Protein AF-A0A502SXZ1-F1 (afdb_monomer)

Foldseek 3Di:
DKFWDDADPVNFVVVCVVLVVVVLQVVLQVVVVVVQKRKDKDKIFPTWMQDPAAIKTKIKIWMWIDHPPAPDIDTDIDIFMDDHNYPNVRVVVRSVVVSVVVVVVVVVSVPD

Sequence (112 aa):
MHIDFELSGVARAALAEKYRLDRAARRIESKLAELDVDAAIALDFAGLAKTAAGFEVAIGTTYRMTHKHTASPVEGRVILRDAAASIEVALAAVVSGAADSLLGACVFGRTA

Solvent-accessible surface area (backbone atoms only — not comparable to full-atom values): 6013 Å² total; per-residue (Å²): 105,78,47,76,53,87,70,51,73,69,54,32,52,53,49,32,58,76,70,38,30,68,61,52,29,53,52,43,31,53,58,36,46,79,69,49,24,53,51,52,60,47,56,41,68,68,44,42,30,42,41,82,75,31,23,33,34,25,39,29,41,39,38,39,35,32,42,83,88,45,95,64,71,49,71,53,72,48,75,40,69,30,70,24,74,40,64,69,59,10,43,53,53,29,56,50,50,48,47,54,52,52,53,52,55,56,60,66,64,71,80,117

pLDDT: mean 88.3, std 11.76, range [36.53, 96.5]

Radius of gyration: 15.08 Å; Cα contacts (8 Å, |Δi|>4): 192; chains: 1; bounding box: 41×19×41 Å

Secondary structure (DSSP, 8-state):
--EE----HHHHHHHHHHTTHHHHHHHHHHHHHTTTEEEEEEEEEEEEEEETTEEEEEEEEEEEEEETT-SS-EEEEEEEEEEESSHHHHHHHHHHHHHHHHHHHHHHTT--

Structure (mmCIF, N/CA/C/O backbone):
data_AF-A0A502SXZ1-F1
#
_entry.id   AF-A0A502SXZ1-F1
#
loop_
_atom_site.group_PDB
_atom_site.id
_atom_site.type_symbol
_atom_site.label_atom_id
_atom_site.label_alt_id
_atom_site.label_comp_id
_atom_site.label_asym_id
_atom_site.label_entity_id
_atom_site.label_seq_id
_atom_site.pdbx_PDB_ins_code
_atom_site.Cartn_x
_atom_site.Cartn_y
_atom_site.Cartn_z
_atom_site.occupancy
_atom_site.B_iso_or_equiv
_atom_site.auth_seq_id
_atom_site.auth_comp_id
_atom_site.auth_asym_id
_atom_site.auth_atom_id
_atom_site.pdbx_PDB_model_num
ATOM 1 N N . MET A 1 1 ? -5.656 -3.731 24.187 1.00 79.12 1 MET A N 1
ATOM 2 C CA . MET A 1 1 ? -6.812 -4.054 23.326 1.00 79.12 1 MET A CA 1
ATOM 3 C C . MET A 1 1 ? -6.356 -3.959 21.881 1.00 79.12 1 MET A C 1
ATOM 5 O O . MET A 1 1 ? -5.788 -2.930 21.529 1.00 79.12 1 MET A O 1
ATOM 9 N N . HIS A 1 2 ? -6.541 -5.027 21.107 1.00 90.62 2 HIS A N 1
ATOM 10 C CA . HIS A 1 2 ? -6.262 -5.089 19.671 1.00 90.62 2 HIS A CA 1
ATOM 11 C C . HIS A 1 2 ? -7.513 -5.650 19.001 1.00 90.62 2 HIS A C 1
ATOM 13 O O . HIS A 1 2 ? -7.972 -6.717 19.404 1.00 90.62 2 HIS A O 1
ATOM 19 N N . ILE A 1 3 ? -8.111 -4.900 18.079 1.00 94.31 3 ILE A N 1
ATOM 20 C CA . ILE A 1 3 ? -9.324 -5.314 17.368 1.00 94.31 3 ILE A CA 1
ATOM 21 C C . ILE A 1 3 ? -9.047 -5.196 15.880 1.00 94.31 3 ILE A C 1
ATOM 23 O O . ILE A 1 3 ? -8.916 -4.085 15.370 1.00 94.31 3 ILE A O 1
ATOM 27 N N . ASP A 1 4 ? -8.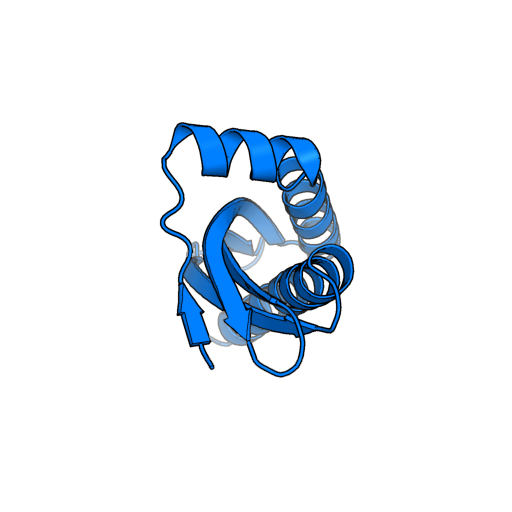975 -6.333 15.205 1.00 94.50 4 ASP A N 1
ATOM 28 C CA . ASP A 1 4 ? -8.821 -6.405 13.759 1.00 94.50 4 ASP A CA 1
ATOM 29 C C . ASP A 1 4 ? -10.161 -6.155 13.064 1.00 94.50 4 ASP A C 1
ATOM 31 O O . ASP A 1 4 ? -11.187 -6.742 13.415 1.00 94.50 4 ASP A O 1
ATOM 35 N N . PHE A 1 5 ? -10.157 -5.268 12.072 1.00 92.19 5 PHE A N 1
ATOM 36 C CA . PHE A 1 5 ? -11.316 -5.017 11.228 1.00 92.19 5 PHE A CA 1
ATOM 37 C C . PHE A 1 5 ? -11.219 -5.870 9.965 1.00 92.19 5 PHE A C 1
ATOM 39 O O . PHE A 1 5 ? -10.329 -5.680 9.132 1.00 92.19 5 PHE A O 1
ATOM 46 N N . GLU A 1 6 ? -12.168 -6.787 9.785 1.00 91.19 6 GLU A N 1
ATOM 47 C CA . GLU A 1 6 ? -12.290 -7.529 8.534 1.00 91.19 6 GLU A CA 1
ATOM 48 C C . GLU A 1 6 ? -12.792 -6.606 7.416 1.00 91.19 6 GLU A C 1
ATOM 50 O O . GLU A 1 6 ? -13.947 -6.178 7.386 1.00 91.19 6 GLU A O 1
ATOM 55 N N . LEU A 1 7 ? -11.901 -6.286 6.477 1.00 89.88 7 LEU A N 1
ATOM 56 C CA . LEU A 1 7 ? -12.229 -5.471 5.312 1.00 89.88 7 LEU A CA 1
ATOM 57 C C . LEU A 1 7 ? -12.648 -6.361 4.141 1.00 89.88 7 LEU A C 1
ATOM 59 O O . LEU A 1 7 ? -11.814 -7.064 3.559 1.00 89.88 7 LEU A O 1
ATOM 63 N N . SER A 1 8 ? -13.925 -6.270 3.759 1.00 93.56 8 SER A N 1
ATOM 64 C CA . SER A 1 8 ? -14.432 -6.850 2.511 1.00 93.56 8 SER A CA 1
ATOM 65 C C . SER A 1 8 ? -13.749 -6.223 1.289 1.00 93.56 8 SER A C 1
ATOM 67 O O . SER A 1 8 ? -13.230 -5.108 1.361 1.00 93.56 8 SER A O 1
ATOM 69 N N . GLY A 1 9 ? -13.785 -6.901 0.136 1.00 92.62 9 GLY A N 1
ATOM 70 C CA . GLY A 1 9 ? -13.190 -6.370 -1.100 1.00 92.62 9 GLY A CA 1
ATOM 71 C C . GLY A 1 9 ? -13.748 -4.997 -1.500 1.00 92.62 9 GLY A C 1
ATOM 72 O O . GLY A 1 9 ? -12.992 -4.110 -1.882 1.00 92.62 9 GLY A O 1
ATOM 73 N N . VAL A 1 10 ? -15.057 -4.784 -1.317 1.00 93.94 10 VAL A N 1
ATOM 74 C CA . VAL A 1 10 ? -15.711 -3.491 -1.583 1.00 93.94 10 VAL A CA 1
ATOM 75 C C . VAL A 1 10 ? -15.228 -2.413 -0.608 1.00 93.94 10 VAL A C 1
ATOM 77 O O . VAL A 1 10 ? -14.946 -1.293 -1.026 1.00 93.94 10 VAL A O 1
ATOM 80 N N . ALA A 1 11 ? -15.083 -2.745 0.680 1.00 92.44 11 ALA A N 1
ATOM 81 C CA . ALA A 1 11 ? -14.579 -1.801 1.675 1.00 92.44 11 ALA A CA 1
ATOM 82 C C . ALA A 1 11 ? -13.119 -1.408 1.401 1.00 92.44 11 ALA A C 1
ATOM 84 O O . ALA A 1 11 ? -12.780 -0.230 1.501 1.00 92.44 11 ALA A O 1
ATOM 85 N N . ARG A 1 12 ? -12.269 -2.365 1.002 1.00 93.62 12 ARG A N 1
ATOM 86 C CA . ARG A 1 12 ? -10.879 -2.089 0.602 1.00 93.62 12 ARG A CA 1
ATOM 87 C C . ARG A 1 12 ? -10.818 -1.143 -0.588 1.00 93.62 12 ARG A C 1
ATOM 89 O O . ARG A 1 12 ? -10.124 -0.137 -0.504 1.00 93.62 12 ARG A O 1
ATOM 96 N N . ALA A 1 13 ? -11.594 -1.413 -1.638 1.00 92.00 13 ALA A N 1
ATOM 97 C CA . ALA A 1 13 ? -11.654 -0.557 -2.820 1.00 92.00 13 ALA A CA 1
ATOM 98 C C . ALA A 1 13 ? -12.127 0.866 -2.476 1.00 92.00 13 ALA A C 1
ATOM 100 O O . ALA A 1 13 ? -11.488 1.839 -2.869 1.00 92.00 13 ALA A O 1
ATOM 101 N N . ALA A 1 14 ? -13.182 0.998 -1.666 1.00 94.12 14 ALA A N 1
ATOM 102 C CA . ALA A 1 14 ? -13.690 2.300 -1.235 1.00 94.12 14 ALA A CA 1
ATOM 103 C C . ALA A 1 14 ? -12.671 3.082 -0.386 1.00 94.12 14 ALA A C 1
ATOM 105 O O . ALA A 1 14 ? -12.535 4.297 -0.533 1.00 94.12 14 ALA A O 1
ATOM 106 N N . LEU A 1 15 ? -11.928 2.406 0.497 1.00 93.44 15 LEU A N 1
ATOM 107 C CA . LEU A 1 15 ? -10.851 3.032 1.269 1.00 93.44 15 LEU A CA 1
ATOM 108 C C . LEU A 1 15 ? -9.670 3.416 0.370 1.00 93.44 15 LEU A C 1
ATOM 110 O O . LEU A 1 15 ? -9.138 4.517 0.510 1.00 93.44 15 LEU A O 1
ATOM 114 N N . ALA A 1 16 ? -9.283 2.549 -0.566 1.00 93.56 16 ALA A N 1
ATOM 115 C CA . ALA A 1 16 ? -8.222 2.823 -1.529 1.00 93.56 16 ALA A CA 1
ATOM 116 C C . ALA A 1 16 ? -8.542 4.064 -2.377 1.00 93.56 16 ALA A C 1
ATOM 118 O O . ALA A 1 16 ? -7.680 4.928 -2.553 1.00 93.56 16 ALA A O 1
ATOM 119 N N . GLU A 1 17 ? -9.796 4.203 -2.813 1.00 94.69 17 GLU A N 1
ATOM 120 C CA . GLU A 1 17 ? -10.295 5.383 -3.521 1.00 94.69 17 GLU A CA 1
ATOM 121 C C . GLU A 1 17 ? -10.304 6.624 -2.619 1.00 94.69 17 GLU A C 1
ATOM 123 O O . GLU A 1 17 ? -9.716 7.653 -2.968 1.00 94.69 17 GLU A O 1
ATOM 128 N N . LYS A 1 18 ? -10.902 6.522 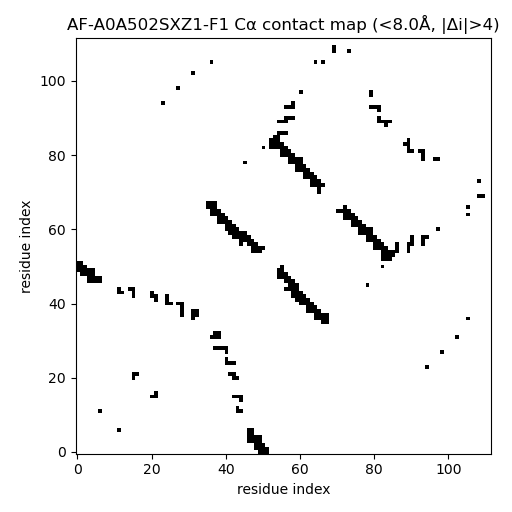-1.422 1.00 94.88 18 LYS A N 1
ATOM 129 C CA . LYS A 1 18 ? -10.985 7.620 -0.443 1.00 94.88 18 LYS A CA 1
ATOM 130 C C . LYS A 1 18 ? -9.610 8.207 -0.134 1.00 94.88 18 LYS A C 1
ATOM 132 O O . LYS A 1 18 ? -9.453 9.428 -0.088 1.00 94.88 18 LYS A O 1
ATOM 137 N N . TYR A 1 19 ? -8.620 7.343 0.065 1.00 93.69 19 TYR A N 1
ATOM 138 C CA . TYR A 1 19 ? -7.252 7.738 0.385 1.00 93.69 19 TYR A CA 1
ATOM 139 C C . TYR A 1 19 ? -6.345 7.884 -0.845 1.00 93.69 19 TYR A C 1
ATOM 141 O O . TYR A 1 19 ? -5.167 8.215 -0.704 1.00 93.69 19 TYR A O 1
ATOM 149 N N . ARG A 1 20 ? -6.895 7.720 -2.055 1.00 94.50 20 ARG A N 1
ATOM 150 C CA . ARG A 1 20 ? -6.212 7.914 -3.341 1.00 94.50 20 ARG A CA 1
ATOM 151 C C . ARG A 1 20 ? -4.916 7.106 -3.460 1.00 94.50 20 ARG A C 1
ATOM 153 O O . ARG A 1 20 ? -3.894 7.642 -3.901 1.00 94.50 20 ARG A O 1
ATOM 160 N N . LEU A 1 21 ? -4.955 5.827 -3.090 1.00 94.12 21 LEU A N 1
ATOM 161 C CA . LEU A 1 21 ? -3.779 4.952 -3.130 1.00 94.12 21 LEU A CA 1
ATOM 162 C C . LEU A 1 21 ? -3.176 4.837 -4.536 1.00 94.12 21 LEU A C 1
ATOM 164 O O . LEU A 1 21 ? -1.957 4.885 -4.665 1.00 94.12 21 LEU A O 1
ATOM 168 N N . ASP A 1 22 ? -3.995 4.846 -5.590 1.00 94.44 22 ASP A N 1
ATOM 169 C CA . ASP A 1 22 ? -3.503 4.875 -6.977 1.00 94.44 22 ASP A CA 1
ATOM 170 C C . ASP A 1 22 ? -2.661 6.120 -7.276 1.00 94.44 22 ASP A C 1
ATOM 172 O O . ASP A 1 22 ? -1.645 6.066 -7.970 1.00 94.44 22 ASP A O 1
ATOM 176 N N . ARG A 1 23 ? -3.051 7.278 -6.726 1.00 94.69 23 ARG A N 1
ATOM 177 C CA . ARG A 1 23 ? -2.279 8.517 -6.881 1.00 94.69 23 ARG A CA 1
ATOM 178 C C . ARG A 1 23 ? -0.963 8.442 -6.114 1.00 94.69 23 ARG A C 1
ATOM 180 O O . ARG A 1 23 ? 0.035 8.990 -6.581 1.00 94.69 23 ARG A O 1
ATOM 187 N N . ALA A 1 24 ? -0.962 7.804 -4.946 1.00 93.69 24 ALA A N 1
ATOM 188 C CA . ALA A 1 24 ? 0.257 7.562 -4.189 1.00 93.69 24 ALA A CA 1
ATOM 189 C C . ALA A 1 24 ? 1.200 6.618 -4.950 1.00 93.69 24 ALA A C 1
ATOM 191 O O . ALA A 1 24 ? 2.366 6.965 -5.119 1.00 93.69 24 ALA A O 1
ATOM 192 N N . ALA A 1 25 ? 0.687 5.509 -5.492 1.00 94.69 25 ALA A N 1
ATOM 193 C CA . ALA A 1 25 ? 1.443 4.569 -6.316 1.00 94.69 25 ALA A CA 1
ATOM 194 C C . ALA A 1 25 ? 2.105 5.274 -7.508 1.00 94.69 25 ALA A C 1
ATOM 196 O O . ALA A 1 25 ? 3.329 5.278 -7.609 1.00 94.69 25 ALA A O 1
ATOM 197 N N . ARG A 1 26 ? 1.329 6.019 -8.309 1.00 95.38 26 ARG A N 1
ATOM 198 C CA . ARG A 1 26 ? 1.846 6.801 -9.451 1.00 95.38 26 ARG A CA 1
ATOM 199 C C . ARG A 1 26 ? 2.918 7.814 -9.067 1.00 95.38 26 ARG A C 1
ATOM 201 O O . ARG A 1 26 ? 3.838 8.087 -9.838 1.00 95.38 26 ARG A O 1
ATOM 208 N N . ARG A 1 27 ? 2.812 8.406 -7.874 1.00 93.75 27 ARG A N 1
ATOM 209 C CA . ARG A 1 27 ? 3.839 9.321 -7.364 1.00 93.75 27 ARG A CA 1
ATOM 210 C C . ARG A 1 27 ? 5.137 8.583 -7.044 1.00 93.75 27 ARG A C 1
ATOM 212 O O . ARG A 1 27 ? 6.203 9.145 -7.272 1.00 93.75 27 ARG A O 1
ATOM 219 N N . ILE A 1 28 ? 5.057 7.366 -6.509 1.00 92.50 28 ILE A N 1
ATOM 220 C CA . ILE A 1 28 ? 6.234 6.522 -6.276 1.00 92.50 28 ILE A CA 1
ATOM 221 C C . ILE A 1 28 ? 6.843 6.103 -7.619 1.00 92.50 28 ILE A C 1
ATOM 223 O O . ILE A 1 28 ? 8.043 6.273 -7.798 1.00 92.50 28 ILE A O 1
ATOM 227 N N . GLU A 1 29 ? 6.028 5.663 -8.580 1.00 94.25 29 GLU A N 1
ATOM 228 C CA . GLU A 1 29 ? 6.481 5.320 -9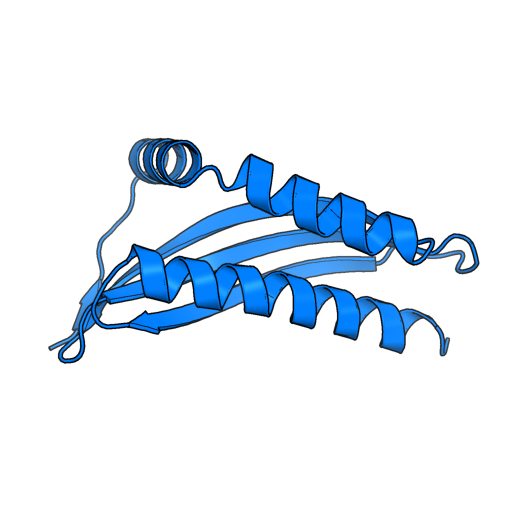.939 1.00 94.25 29 GLU A CA 1
ATOM 229 C C . GLU A 1 29 ? 7.214 6.494 -10.598 1.00 94.25 29 GLU A C 1
ATOM 231 O O . GLU A 1 29 ? 8.304 6.320 -11.129 1.00 94.25 29 GLU A O 1
ATOM 236 N N . SER A 1 30 ? 6.678 7.716 -10.485 1.00 93.12 30 SER A N 1
ATOM 237 C CA . SER A 1 30 ? 7.322 8.919 -11.034 1.00 93.12 30 SER A CA 1
ATOM 238 C C . SER A 1 30 ? 8.694 9.185 -10.403 1.00 93.12 30 SER A C 1
ATOM 240 O O . SER A 1 30 ? 9.644 9.497 -11.113 1.00 93.12 30 SER A O 1
ATOM 242 N N . LYS A 1 31 ? 8.826 9.010 -9.081 1.00 90.50 31 LYS A N 1
ATOM 243 C CA . LYS A 1 31 ? 10.118 9.137 -8.385 1.00 90.50 31 LYS A CA 1
ATOM 244 C C . LYS A 1 31 ? 11.119 8.059 -8.807 1.00 90.50 31 LYS A C 1
ATOM 246 O O . LYS A 1 31 ? 12.310 8.327 -8.872 1.00 90.50 31 LYS A O 1
ATOM 251 N N . LEU A 1 32 ? 10.655 6.837 -9.062 1.00 90.00 32 LEU A N 1
ATOM 252 C CA . LEU A 1 32 ? 11.506 5.748 -9.545 1.00 90.00 32 LEU A CA 1
ATOM 253 C C . LEU A 1 32 ? 11.942 5.978 -10.998 1.00 90.00 32 LEU A C 1
ATOM 255 O O . LEU A 1 32 ? 13.096 5.720 -11.335 1.00 90.00 32 LEU A O 1
ATOM 259 N N . ALA A 1 33 ? 11.072 6.558 -11.827 1.00 90.69 33 ALA A N 1
ATOM 260 C CA . ALA A 1 33 ? 11.400 6.929 -13.199 1.00 90.69 33 ALA A CA 1
ATOM 261 C C . ALA A 1 33 ? 12.517 7.988 -13.272 1.00 90.69 33 ALA A C 1
ATOM 263 O O . ALA A 1 33 ? 13.375 7.901 -14.150 1.00 90.69 33 ALA A O 1
ATOM 264 N N . GLU A 1 34 ? 12.562 8.935 -12.324 1.00 90.06 34 GLU A N 1
ATOM 265 C CA . GLU A 1 34 ? 13.680 9.888 -12.162 1.00 90.06 34 GLU A CA 1
ATOM 266 C C . GLU A 1 34 ? 15.027 9.191 -11.872 1.00 90.06 34 GLU A C 1
ATOM 268 O O . GLU A 1 34 ? 16.084 9.786 -12.072 1.00 90.06 34 GLU A O 1
ATOM 273 N N . LEU A 1 35 ? 15.000 7.928 -11.431 1.00 87.56 35 LEU A N 1
ATOM 274 C CA . LEU A 1 35 ? 16.167 7.094 -11.123 1.00 87.56 35 LEU A CA 1
ATOM 275 C C . LEU A 1 35 ? 16.428 6.005 -12.179 1.00 87.56 35 LEU A C 1
ATOM 277 O O . LEU A 1 35 ? 17.116 5.025 -11.887 1.00 87.56 35 LEU A O 1
ATOM 281 N N . ASP A 1 36 ? 15.867 6.156 -13.383 1.00 88.94 36 ASP A N 1
ATOM 282 C CA . ASP A 1 36 ? 15.958 5.189 -14.487 1.00 88.94 36 ASP A CA 1
ATOM 283 C C . ASP A 1 36 ? 15.382 3.798 -14.165 1.00 88.94 36 ASP A C 1
ATOM 285 O O . ASP A 1 36 ? 15.782 2.784 -14.751 1.00 88.94 36 ASP A O 1
ATOM 289 N N . VAL A 1 37 ? 14.404 3.752 -13.259 1.00 89.00 37 VAL A N 1
ATOM 290 C CA . VAL A 1 37 ? 13.626 2.553 -12.943 1.00 89.00 37 VAL A CA 1
ATOM 291 C C . VAL A 1 37 ? 12.227 2.694 -13.532 1.00 89.00 37 VAL A C 1
ATOM 293 O O . VAL A 1 37 ? 11.454 3.557 -13.123 1.00 89.00 37 VAL A O 1
ATOM 296 N N . ASP A 1 38 ? 11.888 1.818 -14.473 1.00 90.94 38 ASP A N 1
ATOM 297 C CA . ASP A 1 38 ? 10.509 1.627 -14.912 1.00 90.94 38 ASP A CA 1
ATOM 298 C C . ASP A 1 38 ? 9.787 0.742 -13.892 1.00 90.94 38 ASP A C 1
ATOM 300 O O . ASP A 1 38 ? 10.225 -0.380 -13.623 1.00 90.94 38 ASP A O 1
ATOM 304 N N . ALA A 1 39 ? 8.724 1.255 -13.276 1.00 92.12 39 ALA A N 1
ATOM 305 C CA . ALA A 1 39 ? 8.032 0.600 -12.175 1.00 92.12 39 ALA A CA 1
ATOM 306 C C . ALA A 1 39 ? 6.519 0.593 -12.397 1.00 92.12 39 ALA A C 1
ATOM 308 O O . ALA A 1 39 ? 5.928 1.615 -12.729 1.00 92.12 39 ALA A O 1
ATOM 309 N N . ALA A 1 40 ? 5.901 -0.555 -12.127 1.00 94.56 40 ALA A N 1
ATOM 310 C CA . ALA A 1 40 ? 4.462 -0.708 -11.977 1.00 94.56 40 ALA A CA 1
ATOM 311 C C . ALA A 1 40 ? 4.168 -1.094 -10.524 1.00 94.56 40 ALA A C 1
ATOM 313 O O . ALA A 1 40 ? 4.644 -2.131 -10.049 1.00 94.56 40 ALA A O 1
ATOM 314 N N . ILE A 1 41 ? 3.415 -0.255 -9.814 1.00 94.69 41 ILE A N 1
ATOM 315 C CA . ILE A 1 41 ? 3.146 -0.379 -8.379 1.00 94.69 41 ILE A CA 1
ATOM 316 C C . ILE A 1 41 ? 1.638 -0.390 -8.135 1.00 94.69 41 ILE A C 1
ATOM 318 O O . ILE A 1 41 ? 0.904 0.486 -8.583 1.00 94.69 41 ILE A O 1
ATOM 322 N N . ALA A 1 42 ? 1.180 -1.352 -7.339 1.00 95.56 42 ALA A N 1
ATOM 323 C CA . ALA A 1 42 ? -0.182 -1.407 -6.824 1.00 95.56 42 ALA A CA 1
ATOM 324 C C . ALA A 1 42 ? -0.165 -1.373 -5.292 1.00 95.56 42 ALA A C 1
ATOM 326 O O . ALA A 1 42 ? 0.551 -2.150 -4.653 1.00 95.56 42 ALA A O 1
ATOM 327 N N . LEU A 1 43 ? -0.972 -0.482 -4.715 1.00 95.31 43 LEU A N 1
ATOM 328 C CA . LEU A 1 43 ? -1.156 -0.331 -3.273 1.00 95.31 43 LEU A CA 1
ATOM 329 C C . LEU A 1 43 ? -2.580 -0.745 -2.893 1.00 95.31 43 LEU A C 1
ATOM 331 O O . LEU A 1 43 ? -3.536 -0.264 -3.495 1.00 95.31 43 LEU A O 1
ATOM 335 N N . ASP A 1 44 ? -2.726 -1.593 -1.877 1.00 94.69 44 ASP A N 1
ATOM 336 C CA . ASP A 1 44 ? -4.032 -2.029 -1.362 1.00 94.69 44 ASP A CA 1
ATOM 337 C C . ASP A 1 44 ? -4.033 -2.119 0.169 1.00 94.69 44 ASP A C 1
ATOM 339 O O . ASP A 1 44 ? -3.006 -2.387 0.794 1.00 94.69 44 ASP A O 1
ATOM 343 N N . PHE A 1 45 ? -5.201 -1.946 0.786 1.00 95.06 45 PHE A N 1
ATOM 344 C CA . PHE A 1 45 ? -5.384 -2.191 2.212 1.00 95.06 45 PHE A CA 1
ATOM 345 C C . PHE A 1 45 ? -5.249 -3.688 2.516 1.00 95.06 45 PHE A C 1
ATOM 347 O O . PHE A 1 45 ? -6.115 -4.504 2.199 1.00 95.06 45 PHE A O 1
ATOM 354 N N . ALA A 1 46 ? -4.155 -4.050 3.184 1.00 93.94 46 ALA A N 1
ATOM 355 C CA . ALA A 1 46 ? -3.896 -5.409 3.647 1.00 93.94 46 ALA A CA 1
ATOM 356 C C . ALA A 1 46 ? -4.533 -5.692 5.016 1.00 93.94 46 ALA A C 1
ATOM 358 O O . ALA A 1 46 ? -4.835 -6.846 5.315 1.00 93.94 46 ALA A O 1
ATOM 359 N N . GLY A 1 47 ? -4.741 -4.660 5.834 1.00 93.94 47 GLY A N 1
ATOM 360 C CA . GLY A 1 47 ? -5.334 -4.784 7.162 1.00 93.94 47 GLY A CA 1
ATOM 361 C C . GLY A 1 47 ? -5.559 -3.433 7.834 1.00 93.94 47 GLY A C 1
ATOM 362 O O . GLY A 1 47 ? -4.936 -2.431 7.480 1.00 93.94 47 GLY A O 1
ATOM 363 N N . LEU A 1 48 ? -6.471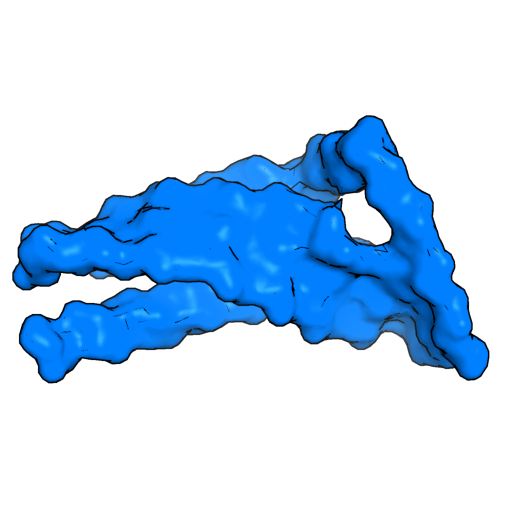 -3.420 8.799 1.00 95.56 48 LEU A N 1
ATOM 364 C CA . LEU A 1 48 ? -6.776 -2.273 9.643 1.00 95.56 48 LEU A CA 1
ATOM 365 C C . LEU A 1 48 ? -7.126 -2.802 11.031 1.00 95.56 48 LEU A C 1
ATOM 367 O O . LEU A 1 48 ? -7.976 -3.683 11.144 1.00 95.56 48 LEU A O 1
ATOM 371 N N . ALA A 1 49 ? -6.520 -2.247 12.074 1.00 96.50 49 ALA A N 1
ATOM 372 C CA . ALA A 1 49 ? -6.819 -2.629 13.447 1.00 96.50 49 ALA A CA 1
ATOM 373 C C . ALA A 1 49 ? -6.945 -1.410 14.365 1.00 96.50 49 ALA A C 1
ATOM 375 O O . ALA A 1 49 ? -6.307 -0.374 14.167 1.00 96.50 49 ALA A O 1
ATOM 376 N N . LYS A 1 50 ? -7.775 -1.528 15.402 1.00 95.00 50 LYS A N 1
ATOM 377 C CA . LYS A 1 50 ? -7.804 -0.598 16.532 1.00 95.00 50 LYS A CA 1
ATOM 378 C C . LYS A 1 50 ? -6.838 -1.100 17.597 1.00 95.00 50 LYS A C 1
ATOM 380 O O . LYS A 1 50 ? -6.999 -2.207 18.107 1.00 95.00 50 LYS A O 1
ATOM 385 N N . THR A 1 51 ? -5.890 -0.258 17.988 1.00 93.31 51 THR A N 1
ATOM 386 C CA . THR A 1 51 ? -4.934 -0.548 19.064 1.00 93.31 51 THR A CA 1
ATOM 387 C C . THR A 1 51 ? -5.192 0.360 20.265 1.00 93.31 51 THR A C 1
ATOM 389 O O . THR A 1 51 ? -5.986 1.304 20.198 1.00 93.31 51 THR A O 1
ATOM 392 N N . ALA A 1 52 ? -4.503 0.106 21.380 1.00 91.00 52 ALA A N 1
ATOM 393 C CA . ALA A 1 52 ? -4.549 0.993 22.543 1.00 91.00 52 ALA A CA 1
ATOM 394 C C . ALA A 1 52 ? -4.013 2.408 22.236 1.00 91.00 52 ALA A C 1
ATOM 396 O O . ALA A 1 52 ? -4.447 3.367 22.864 1.00 91.00 52 ALA A O 1
ATOM 397 N N . ALA A 1 53 ? -3.105 2.536 21.262 1.00 85.50 53 ALA A N 1
ATOM 398 C CA . ALA A 1 53 ? -2.482 3.800 20.872 1.00 85.50 53 ALA A CA 1
ATOM 399 C C . ALA A 1 53 ? -3.237 4.544 19.753 1.00 85.50 53 ALA A C 1
ATOM 401 O O . ALA A 1 53 ? -2.945 5.708 19.486 1.00 85.50 53 ALA A O 1
ATOM 402 N N . GLY A 1 54 ? -4.206 3.902 19.093 1.00 94.06 54 GLY A N 1
ATOM 403 C CA . GLY A 1 54 ? -4.908 4.500 17.963 1.00 94.06 54 GLY A CA 1
ATOM 404 C C . GLY A 1 54 ? -5.358 3.465 16.944 1.00 94.06 54 GLY A C 1
ATOM 405 O O . GLY A 1 54 ? -6.198 2.620 17.256 1.00 94.06 54 GLY A O 1
ATOM 406 N N . PHE A 1 55 ? -4.859 3.586 15.721 1.00 95.06 55 PHE A N 1
ATOM 407 C CA . PHE A 1 55 ? -5.145 2.712 14.593 1.00 95.06 55 PHE A CA 1
ATOM 408 C C . PHE A 1 55 ? -3.843 2.199 13.997 1.00 95.06 55 PHE A C 1
ATOM 410 O O . PHE A 1 55 ? -2.913 2.974 13.792 1.00 95.06 55 PHE A O 1
ATOM 417 N N . GLU A 1 56 ? -3.805 0.908 13.703 1.00 96.06 56 GLU A N 1
ATOM 418 C CA . GLU A 1 56 ? -2.766 0.290 12.891 1.00 96.06 56 GLU A CA 1
ATOM 419 C C . GLU A 1 56 ? -3.304 0.090 11.476 1.00 96.06 56 GLU A C 1
ATOM 421 O O . GLU A 1 56 ? -4.402 -0.441 11.289 1.00 96.06 56 GLU A O 1
ATOM 426 N N . VAL A 1 57 ? -2.539 0.532 10.483 1.00 96.31 57 VAL A N 1
ATOM 427 C CA . VAL A 1 57 ? -2.861 0.388 9.063 1.00 96.31 57 VAL A CA 1
ATOM 428 C C . VAL A 1 57 ? -1.799 -0.484 8.421 1.00 96.31 57 VAL A C 1
ATOM 430 O O . VAL A 1 57 ? -0.607 -0.242 8.593 1.00 96.31 57 VAL A O 1
ATOM 433 N N . ALA A 1 58 ? -2.232 -1.470 7.643 1.00 95.88 58 ALA A N 1
ATOM 434 C CA . ALA A 1 58 ? -1.361 -2.301 6.831 1.00 95.88 58 ALA A CA 1
ATOM 435 C C . ALA A 1 58 ? -1.666 -2.085 5.346 1.00 95.88 58 ALA A C 1
ATOM 437 O O . ALA A 1 58 ? -2.796 -2.319 4.911 1.00 95.88 58 ALA A O 1
ATOM 438 N N . ILE A 1 59 ? -0.659 -1.701 4.560 1.00 96.38 59 ILE A N 1
ATOM 439 C CA . ILE A 1 59 ? -0.756 -1.581 3.100 1.00 96.38 59 ILE A CA 1
ATOM 440 C C . ILE A 1 59 ? 0.100 -2.658 2.447 1.00 96.38 59 ILE A C 1
ATOM 442 O O . ILE A 1 59 ? 1.279 -2.826 2.759 1.00 96.38 59 ILE A O 1
ATOM 446 N N . GLY A 1 60 ? -0.517 -3.404 1.538 1.00 95.25 60 GLY A N 1
ATOM 447 C CA . GLY A 1 60 ? 0.175 -4.290 0.623 1.00 95.25 60 GLY A CA 1
ATOM 448 C C . GLY A 1 60 ? 0.661 -3.503 -0.586 1.00 95.25 60 GLY A C 1
ATOM 449 O O . GLY A 1 60 ? -0.145 -2.896 -1.284 1.00 95.25 60 GLY A O 1
ATOM 450 N N . THR A 1 61 ? 1.958 -3.570 -0.850 1.00 95.00 61 THR A N 1
ATOM 451 C CA . THR A 1 61 ? 2.612 -2.985 -2.020 1.00 95.00 61 THR A CA 1
ATOM 452 C C . THR A 1 61 ? 3.064 -4.117 -2.925 1.00 95.00 61 THR A C 1
ATOM 454 O O . THR A 1 61 ? 3.985 -4.859 -2.579 1.00 95.00 61 THR A O 1
ATOM 457 N N . THR A 1 62 ? 2.408 -4.268 -4.070 1.00 95.00 62 THR A N 1
ATOM 458 C CA . THR A 1 62 ? 2.837 -5.185 -5.134 1.00 95.00 62 THR A CA 1
ATOM 459 C C . THR A 1 62 ? 3.580 -4.375 -6.178 1.00 95.00 62 THR A C 1
ATOM 461 O O . THR A 1 62 ? 3.115 -3.300 -6.551 1.00 95.00 62 THR A O 1
ATOM 464 N N . TYR A 1 63 ? 4.731 -4.860 -6.630 1.00 93.19 63 TYR A N 1
ATOM 465 C CA . TYR A 1 63 ? 5.569 -4.118 -7.558 1.00 93.19 63 TYR A CA 1
ATOM 466 C C . TYR A 1 63 ? 6.233 -5.019 -8.592 1.00 93.19 63 TYR A C 1
ATOM 468 O O . TYR A 1 63 ? 6.584 -6.169 -8.324 1.00 93.19 63 TYR A O 1
ATOM 476 N N . ARG A 1 64 ? 6.453 -4.432 -9.764 1.00 92.25 64 ARG A N 1
ATOM 477 C CA . ARG A 1 64 ? 7.365 -4.904 -10.802 1.00 92.25 64 ARG A CA 1
ATOM 478 C C . ARG A 1 64 ? 8.236 -3.726 -11.205 1.00 92.25 64 ARG A C 1
ATOM 480 O O . ARG A 1 64 ? 7.705 -2.668 -11.519 1.00 92.25 64 ARG A O 1
ATOM 487 N N . MET A 1 65 ? 9.549 -3.897 -11.184 1.00 90.62 65 MET A N 1
ATOM 488 C CA . MET A 1 65 ? 10.515 -2.833 -11.450 1.00 90.62 65 MET A CA 1
ATOM 489 C C . MET A 1 65 ? 11.599 -3.326 -12.400 1.00 90.62 65 MET A C 1
ATOM 491 O O . MET A 1 65 ? 12.090 -4.441 -12.253 1.00 90.62 65 MET A O 1
ATOM 495 N N . THR A 1 66 ? 12.000 -2.496 -13.354 1.00 88.19 66 THR A N 1
ATOM 496 C CA . THR A 1 66 ? 13.087 -2.782 -14.295 1.00 88.19 66 THR A CA 1
ATOM 497 C C . THR A 1 66 ? 13.994 -1.565 -14.370 1.00 88.19 66 THR A C 1
ATOM 499 O O . THR A 1 66 ? 13.554 -0.475 -14.723 1.00 88.19 66 THR A O 1
ATOM 502 N N . HIS A 1 67 ? 15.269 -1.732 -14.031 1.00 84.44 67 HIS A N 1
ATOM 503 C CA . HIS A 1 67 ? 16.256 -0.669 -14.192 1.00 84.44 67 HIS A CA 1
ATOM 504 C C . HIS A 1 67 ? 16.766 -0.677 -15.636 1.00 84.44 67 HIS A C 1
ATOM 506 O O . HIS A 1 67 ? 17.090 -1.742 -16.157 1.00 84.44 67 HIS A O 1
ATOM 512 N N . LYS A 1 68 ? 16.893 0.487 -16.286 1.00 77.12 68 LYS A N 1
ATOM 513 C CA . LYS A 1 68 ? 17.293 0.570 -17.711 1.00 77.12 68 LYS A CA 1
ATOM 514 C C . LYS A 1 68 ? 18.626 -0.116 -18.038 1.00 77.12 68 LYS A C 1
ATOM 516 O O . LYS A 1 68 ? 18.859 -0.493 -19.181 1.00 77.12 68 LYS A O 1
ATOM 521 N N . HIS A 1 69 ? 19.496 -0.263 -17.040 1.00 72.69 69 HIS A N 1
ATOM 522 C CA . HIS A 1 69 ? 20.823 -0.868 -17.181 1.00 72.69 69 HIS A CA 1
ATOM 523 C C . HIS A 1 69 ? 20.911 -2.324 -16.701 1.00 72.69 69 HIS A C 1
ATOM 525 O O . HIS A 1 69 ? 21.991 -2.905 -16.754 1.00 72.69 69 HIS A O 1
ATOM 531 N N . THR A 1 70 ? 19.807 -2.914 -16.237 1.00 67.50 70 THR A N 1
ATOM 532 C CA . THR A 1 70 ? 19.782 -4.274 -15.684 1.00 67.50 70 THR A CA 1
ATOM 533 C C . THR A 1 70 ? 18.802 -5.128 -16.484 1.00 67.50 70 THR A C 1
ATOM 535 O O . THR A 1 70 ? 17.668 -4.725 -16.721 1.00 67.50 70 THR A O 1
ATOM 538 N N . ALA A 1 71 ? 19.233 -6.315 -16.915 1.00 61.47 71 ALA A N 1
ATOM 539 C CA . ALA A 1 71 ? 18.467 -7.142 -17.853 1.00 61.47 71 ALA A CA 1
ATOM 540 C C . ALA A 1 71 ? 17.259 -7.867 -17.226 1.00 61.47 71 ALA A C 1
ATOM 542 O O . ALA A 1 71 ? 16.399 -8.355 -17.959 1.00 61.47 71 ALA A O 1
ATOM 543 N N . SER A 1 72 ? 17.180 -7.938 -15.895 1.00 74.94 72 SER A N 1
ATOM 544 C CA . SER A 1 72 ? 16.171 -8.739 -15.198 1.00 74.94 72 SER A CA 1
ATOM 545 C C . SER A 1 72 ? 15.188 -7.859 -14.424 1.00 74.94 72 SER A C 1
ATOM 547 O O . SER A 1 72 ? 15.622 -7.098 -13.555 1.00 74.94 72 SER A O 1
ATOM 549 N N . PRO A 1 73 ? 13.873 -7.964 -14.692 1.00 81.88 73 PRO A N 1
ATOM 550 C CA . PRO A 1 73 ? 12.865 -7.308 -13.873 1.00 81.88 73 PRO A CA 1
ATOM 551 C C . PRO A 1 73 ? 12.858 -7.907 -12.461 1.00 81.88 73 PRO A C 1
ATOM 553 O O . PRO A 1 73 ? 12.998 -9.117 -12.281 1.00 81.88 73 PRO A O 1
ATOM 556 N N . VAL A 1 74 ? 12.665 -7.052 -11.461 1.00 85.25 74 VAL A N 1
ATOM 557 C CA . VAL A 1 74 ? 12.457 -7.432 -10.064 1.00 85.25 74 VAL A CA 1
ATOM 558 C C . VAL A 1 74 ? 10.972 -7.324 -9.760 1.00 85.25 74 VAL A C 1
ATOM 560 O O . VAL A 1 74 ? 10.365 -6.268 -9.937 1.00 85.25 74 VAL A O 1
ATOM 563 N N . GLU A 1 75 ? 10.386 -8.413 -9.283 1.00 90.12 75 GLU A N 1
ATOM 564 C CA . GLU A 1 75 ? 8.980 -8.482 -8.899 1.00 90.12 75 GLU A CA 1
ATOM 565 C C . GLU A 1 75 ? 8.863 -8.891 -7.440 1.00 90.12 75 GLU A C 1
ATOM 567 O O . GLU A 1 75 ? 9.643 -9.703 -6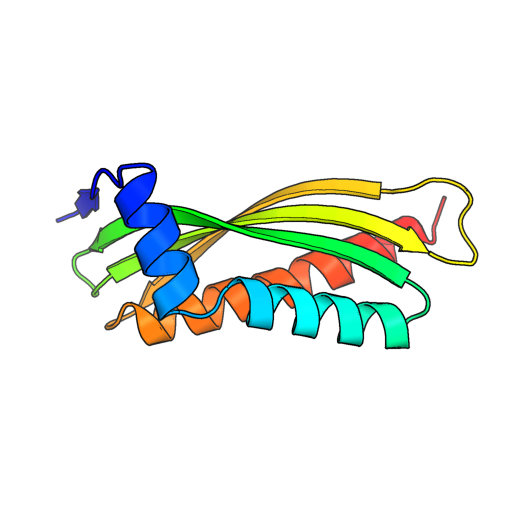.937 1.00 90.12 75 GLU A O 1
ATOM 572 N N . GLY A 1 76 ? 7.875 -8.336 -6.748 1.00 89.81 76 GLY A N 1
ATOM 573 C CA . GLY A 1 76 ? 7.677 -8.667 -5.354 1.00 89.81 76 GLY A CA 1
ATOM 574 C C . GLY A 1 76 ? 6.413 -8.087 -4.759 1.00 89.81 76 GLY A C 1
ATOM 575 O O . GLY A 1 76 ? 5.680 -7.296 -5.356 1.00 89.81 76 GLY A O 1
ATOM 576 N N . ARG A 1 77 ? 6.166 -8.508 -3.524 1.00 92.12 77 ARG A N 1
ATOM 577 C CA . ARG A 1 77 ? 5.106 -7.973 -2.685 1.00 92.12 77 ARG A CA 1
ATOM 578 C C . ARG A 1 77 ? 5.638 -7.781 -1.280 1.00 92.12 77 ARG A C 1
ATOM 580 O O . ARG A 1 77 ? 6.212 -8.700 -0.704 1.00 92.12 77 ARG A O 1
ATOM 587 N N . VAL A 1 78 ? 5.399 -6.604 -0.721 1.00 91.19 78 VAL A N 1
ATOM 588 C CA . VAL A 1 78 ? 5.692 -6.292 0.680 1.00 91.19 78 VAL A CA 1
ATOM 589 C C . VAL A 1 78 ? 4.422 -5.820 1.369 1.00 91.19 78 VAL A C 1
ATOM 591 O O . VAL A 1 78 ? 3.541 -5.242 0.736 1.00 91.19 78 VAL A O 1
ATOM 594 N N . ILE A 1 79 ? 4.298 -6.101 2.662 1.00 94.19 79 ILE A N 1
ATOM 595 C CA . ILE A 1 79 ? 3.226 -5.557 3.497 1.00 94.19 79 ILE A CA 1
ATOM 596 C C . ILE A 1 79 ? 3.894 -4.682 4.538 1.00 94.19 79 ILE A C 1
ATOM 598 O O . ILE A 1 79 ? 4.715 -5.159 5.319 1.00 94.19 79 ILE A O 1
ATOM 602 N N . LEU A 1 80 ? 3.529 -3.410 4.534 1.00 93.62 80 LEU A N 1
ATOM 603 C CA . LEU A 1 80 ? 4.047 -2.417 5.456 1.00 93.62 80 LEU A CA 1
ATOM 604 C C . LEU A 1 80 ? 2.948 -2.044 6.433 1.00 93.62 80 LEU A C 1
ATOM 606 O O . LEU A 1 80 ? 1.786 -1.919 6.042 1.00 93.62 80 LEU A O 1
ATOM 610 N N . ARG A 1 81 ? 3.317 -1.920 7.706 1.00 95.12 81 ARG A N 1
ATOM 611 C CA . ARG A 1 81 ? 2.391 -1.648 8.802 1.00 95.12 81 ARG A CA 1
ATOM 612 C C . ARG A 1 81 ? 2.928 -0.516 9.652 1.00 95.12 81 ARG A C 1
ATOM 614 O O . ARG A 1 81 ? 4.121 -0.497 9.937 1.00 95.12 81 ARG A O 1
ATOM 621 N N . ASP A 1 82 ? 2.044 0.380 10.059 1.00 95.31 82 ASP A N 1
ATOM 622 C CA . ASP A 1 82 ? 2.359 1.421 11.029 1.00 95.31 82 ASP A CA 1
ATOM 623 C C . ASP A 1 82 ? 1.125 1.740 11.875 1.00 95.31 82 ASP A C 1
ATOM 625 O O . ASP A 1 82 ? -0.016 1.543 11.437 1.00 95.31 82 ASP A O 1
ATOM 629 N N . ALA A 1 83 ? 1.356 2.229 13.089 1.00 93.69 83 ALA A N 1
ATOM 630 C CA . ALA A 1 83 ? 0.331 2.581 14.050 1.00 93.69 83 ALA A CA 1
ATOM 631 C C . ALA A 1 83 ? 0.442 4.051 14.458 1.00 93.69 83 ALA A C 1
ATOM 633 O O . ALA A 1 83 ? 1.489 4.531 14.884 1.00 93.69 83 ALA A O 1
ATOM 634 N N . ALA A 1 84 ? -0.678 4.765 14.395 1.00 94.00 84 ALA A N 1
ATOM 635 C CA . ALA A 1 84 ? -0.756 6.162 14.796 1.00 94.00 84 ALA A CA 1
ATOM 636 C C . ALA A 1 84 ? -2.096 6.478 15.464 1.00 94.00 84 ALA A C 1
ATOM 638 O O . ALA A 1 84 ? -3.047 5.699 15.412 1.00 94.00 84 ALA A O 1
ATOM 639 N N . ALA A 1 85 ? -2.201 7.664 16.066 1.00 93.81 85 ALA A N 1
ATOM 640 C CA . ALA A 1 85 ? -3.444 8.125 16.682 1.00 93.81 85 ALA A CA 1
ATOM 641 C C . ALA A 1 85 ? -4.614 8.227 15.675 1.00 93.81 85 ALA A C 1
ATOM 643 O O . ALA A 1 85 ? -5.772 8.070 16.067 1.00 93.81 85 ALA A O 1
ATOM 644 N N . SER A 1 86 ? -4.322 8.436 14.383 1.00 93.56 86 SER A N 1
ATOM 645 C CA . SER A 1 86 ? -5.299 8.471 13.287 1.00 93.56 86 SER A CA 1
ATOM 646 C C . SER A 1 86 ? -4.889 7.586 12.105 1.00 93.56 86 SER A C 1
ATOM 648 O O . SER A 1 86 ? -3.705 7.336 11.872 1.00 93.56 86 SER A O 1
ATOM 650 N N . ILE A 1 87 ? -5.888 7.145 11.334 1.00 91.19 87 ILE A N 1
ATOM 651 C CA . ILE A 1 87 ? -5.695 6.325 10.127 1.00 91.19 87 ILE A CA 1
ATOM 652 C C . ILE A 1 87 ? -4.885 7.101 9.087 1.00 91.19 87 ILE A C 1
ATOM 654 O O . ILE A 1 87 ? -4.006 6.535 8.450 1.00 91.19 87 ILE A O 1
ATOM 658 N N . GLU A 1 88 ? -5.144 8.399 8.939 1.00 93.94 88 GLU A N 1
ATOM 659 C CA . GLU A 1 88 ? -4.476 9.269 7.969 1.00 93.94 88 GLU A CA 1
ATOM 660 C C . GLU A 1 88 ? -2.966 9.347 8.216 1.00 93.94 88 GLU A C 1
ATOM 662 O O . GLU A 1 88 ? -2.183 9.298 7.268 1.00 93.94 88 GLU A O 1
ATOM 667 N N . VAL A 1 89 ? -2.556 9.451 9.484 1.00 93.50 89 VAL A N 1
ATOM 668 C CA . VAL A 1 89 ? -1.138 9.543 9.857 1.00 93.50 89 VAL A CA 1
ATOM 669 C C . VAL A 1 89 ? -0.452 8.194 9.678 1.00 93.50 89 VAL A C 1
ATOM 671 O O . VAL A 1 89 ? 0.607 8.142 9.055 1.00 93.50 89 VAL A O 1
ATOM 674 N N . ALA A 1 90 ? -1.076 7.108 10.148 1.00 93.75 90 ALA A N 1
ATOM 675 C CA . ALA A 1 90 ? -0.556 5.755 9.949 1.00 93.75 90 ALA A CA 1
ATOM 676 C C . ALA A 1 90 ? -0.393 5.455 8.453 1.00 93.75 90 ALA A C 1
ATOM 678 O O . ALA A 1 90 ? 0.651 4.987 8.011 1.00 93.75 90 ALA A O 1
ATOM 679 N N . LEU A 1 91 ? -1.391 5.813 7.643 1.00 93.19 91 LEU A N 1
ATOM 680 C CA . LEU A 1 91 ? -1.344 5.606 6.205 1.00 93.19 91 LEU A CA 1
ATOM 681 C C . LEU A 1 91 ? -0.228 6.413 5.534 1.00 93.19 91 LEU A C 1
ATOM 683 O O . LEU A 1 91 ? 0.483 5.877 4.686 1.00 93.19 91 LEU A O 1
ATOM 687 N N . ALA A 1 92 ? -0.066 7.688 5.895 1.00 92.62 92 ALA A N 1
ATOM 688 C CA . ALA A 1 92 ? 0.997 8.522 5.343 1.00 92.62 92 ALA A CA 1
ATOM 689 C C . ALA A 1 92 ? 2.387 7.936 5.641 1.00 92.62 92 ALA A C 1
ATOM 691 O O . ALA A 1 92 ? 3.236 7.896 4.748 1.00 92.62 92 ALA A O 1
ATOM 692 N N . ALA A 1 93 ? 2.594 7.437 6.863 1.00 92.62 93 ALA A N 1
ATOM 693 C CA . ALA A 1 93 ? 3.838 6.792 7.264 1.00 92.62 93 ALA 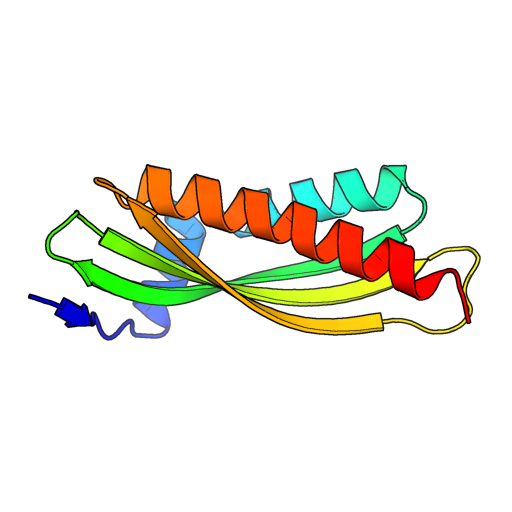A CA 1
ATOM 6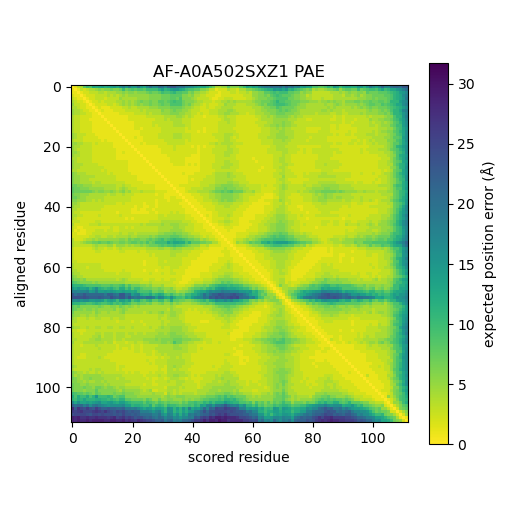94 C C . ALA A 1 93 ? 4.081 5.492 6.481 1.00 92.62 93 ALA A C 1
ATOM 696 O O . ALA A 1 93 ? 5.144 5.329 5.880 1.00 92.62 93 ALA A O 1
ATOM 697 N N . VAL A 1 94 ? 3.065 4.629 6.368 1.00 93.19 94 VAL A N 1
ATOM 698 C CA . VAL A 1 94 ? 3.149 3.380 5.593 1.00 93.19 94 VAL A CA 1
ATOM 699 C C . VAL A 1 94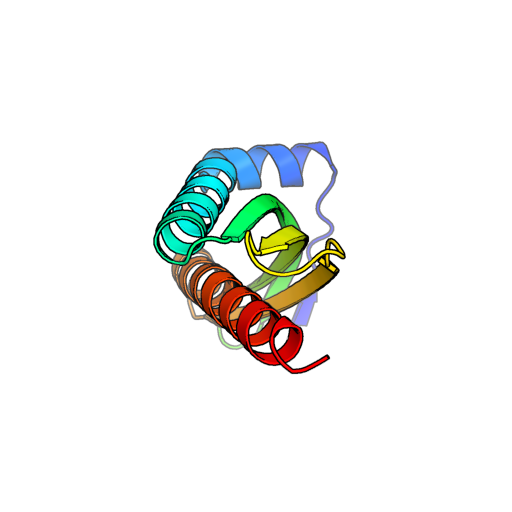 ? 3.459 3.639 4.117 1.00 93.19 94 VAL A C 1
ATOM 701 O O . VAL A 1 94 ? 4.325 2.982 3.540 1.00 93.19 94 VAL A O 1
ATOM 704 N N . VAL A 1 95 ? 2.784 4.606 3.490 1.00 91.62 95 VAL A N 1
ATOM 705 C CA . VAL A 1 95 ? 3.012 4.958 2.078 1.00 91.62 95 VAL A CA 1
ATOM 706 C C . VAL A 1 95 ? 4.410 5.548 1.871 1.00 91.62 95 VAL A C 1
ATOM 708 O O . VAL A 1 95 ? 5.050 5.251 0.863 1.00 91.62 95 VAL A O 1
ATOM 711 N N . SER A 1 96 ? 4.913 6.350 2.816 1.00 89.94 96 SER A N 1
ATOM 712 C CA . SER A 1 96 ? 6.298 6.833 2.769 1.00 89.94 96 SER A CA 1
ATOM 713 C C . SER A 1 96 ? 7.289 5.672 2.868 1.00 89.94 96 SER A C 1
ATOM 715 O O . SER A 1 96 ? 8.164 5.545 2.015 1.00 89.94 96 SER A O 1
ATOM 717 N N . GLY A 1 97 ? 7.088 4.766 3.830 1.00 89.12 97 GLY A N 1
ATOM 718 C CA . GLY A 1 97 ? 7.911 3.567 3.986 1.00 89.12 97 GLY A CA 1
ATOM 719 C C . GLY A 1 97 ? 7.867 2.641 2.765 1.00 89.12 97 GLY A C 1
ATOM 720 O O . GLY A 1 97 ? 8.852 1.960 2.476 1.00 89.12 97 GLY A O 1
ATOM 721 N N . ALA A 1 98 ? 6.766 2.640 2.003 1.00 88.25 98 ALA A N 1
ATOM 722 C CA . ALA A 1 98 ? 6.663 1.907 0.740 1.00 88.25 98 ALA A CA 1
ATOM 723 C C . ALA A 1 98 ? 7.613 2.460 -0.317 1.00 88.25 98 ALA A C 1
ATOM 725 O O . ALA A 1 98 ? 8.308 1.683 -0.968 1.00 88.25 98 ALA A O 1
ATOM 726 N N . ALA A 1 99 ? 7.687 3.785 -0.451 1.00 85.38 99 ALA A N 1
ATOM 727 C CA . ALA A 1 99 ? 8.638 4.419 -1.356 1.00 85.38 99 ALA A CA 1
ATOM 728 C C . ALA A 1 99 ? 10.084 4.069 -0.972 1.00 85.38 99 ALA A C 1
ATOM 730 O O . ALA A 1 99 ? 10.859 3.652 -1.830 1.00 85.38 99 ALA A O 1
ATOM 731 N N . ASP A 1 100 ? 10.419 4.158 0.317 1.00 87.19 100 ASP A N 1
ATOM 732 C CA . ASP A 1 100 ? 11.772 3.881 0.813 1.00 87.19 100 ASP A CA 1
ATOM 733 C C . ASP A 1 100 ? 12.163 2.406 0.636 1.00 87.19 100 ASP A C 1
ATOM 735 O O . ASP A 1 100 ? 13.272 2.097 0.199 1.00 87.19 100 ASP A O 1
ATOM 739 N N . SER A 1 101 ? 11.233 1.482 0.896 1.00 85.00 101 SER A N 1
ATOM 740 C CA . SER A 1 101 ? 11.457 0.042 0.709 1.00 85.00 101 SER A CA 1
ATOM 741 C C . SER A 1 101 ? 11.710 -0.312 -0.760 1.00 85.00 101 SER A C 1
ATOM 743 O O . SER A 1 101 ? 12.595 -1.114 -1.064 1.00 85.00 101 SER A O 1
ATOM 745 N N . LEU A 1 102 ? 10.959 0.300 -1.681 1.00 85.25 102 LEU A N 1
ATOM 746 C CA . LEU A 1 102 ? 11.129 0.095 -3.122 1.00 85.25 102 LEU A CA 1
ATOM 747 C C . LEU A 1 102 ? 12.446 0.690 -3.628 1.00 85.25 102 LEU A C 1
ATOM 749 O O . LEU A 1 102 ? 13.142 0.055 -4.422 1.00 85.25 102 LEU A O 1
ATOM 753 N N . LEU A 1 103 ? 12.832 1.865 -3.123 1.00 80.44 103 LEU A N 1
ATOM 754 C CA . LEU A 1 103 ? 14.139 2.460 -3.402 1.00 80.44 103 LEU A CA 1
ATOM 755 C C . LEU A 1 103 ? 15.278 1.557 -2.915 1.00 80.44 103 LEU A C 1
ATOM 757 O O . LEU A 1 103 ? 16.221 1.309 -3.666 1.00 80.44 103 LEU A O 1
ATOM 761 N N . GLY A 1 104 ? 15.166 1.001 -1.705 1.00 76.69 104 GLY A N 1
ATOM 762 C CA . GLY A 1 104 ? 16.120 0.020 -1.184 1.00 76.69 104 GLY A CA 1
ATOM 763 C C . GLY A 1 104 ? 16.245 -1.209 -2.090 1.00 76.69 104 GLY A C 1
ATOM 764 O O . GLY A 1 104 ? 17.356 -1.599 -2.448 1.00 76.69 104 GLY A O 1
ATOM 765 N N . ALA A 1 105 ? 15.118 -1.770 -2.538 1.00 74.69 105 ALA A N 1
ATOM 766 C CA . ALA A 1 105 ? 15.104 -2.906 -3.463 1.00 74.69 105 ALA A CA 1
ATOM 767 C C . ALA A 1 105 ? 15.777 -2.589 -4.816 1.00 74.69 105 ALA A C 1
ATOM 769 O O . ALA A 1 105 ? 16.451 -3.450 -5.382 1.00 74.69 105 ALA A O 1
ATOM 770 N N . CYS A 1 106 ? 15.671 -1.350 -5.308 1.00 67.88 106 CYS A N 1
ATOM 771 C CA . CYS A 1 106 ? 16.354 -0.912 -6.531 1.00 67.88 106 CYS A CA 1
ATOM 772 C C . CYS A 1 106 ? 17.882 -0.835 -6.376 1.00 67.88 106 CYS A C 1
ATOM 774 O O . CYS A 1 106 ? 18.611 -1.122 -7.326 1.00 67.88 106 CYS A O 1
ATOM 776 N N . VAL A 1 107 ? 18.386 -0.460 -5.194 1.00 62.34 107 VAL A N 1
ATOM 777 C CA . VAL A 1 107 ? 19.833 -0.336 -4.938 1.00 62.34 107 VAL A CA 1
ATOM 778 C C . VAL A 1 107 ? 20.516 -1.707 -4.906 1.00 62.34 107 VAL A C 1
ATOM 780 O O . VAL A 1 107 ? 21.591 -1.857 -5.485 1.00 62.34 107 VAL A O 1
ATOM 783 N N . PHE A 1 108 ? 19.887 -2.726 -4.312 1.00 52.94 108 PHE A N 1
ATOM 784 C CA . PHE A 1 108 ? 20.450 -4.086 -4.272 1.00 52.94 108 PHE A CA 1
ATOM 785 C C . PHE A 1 108 ? 20.367 -4.829 -5.616 1.00 52.94 108 PHE A C 1
ATOM 787 O O . PHE A 1 108 ? 21.157 -5.737 -5.862 1.00 52.94 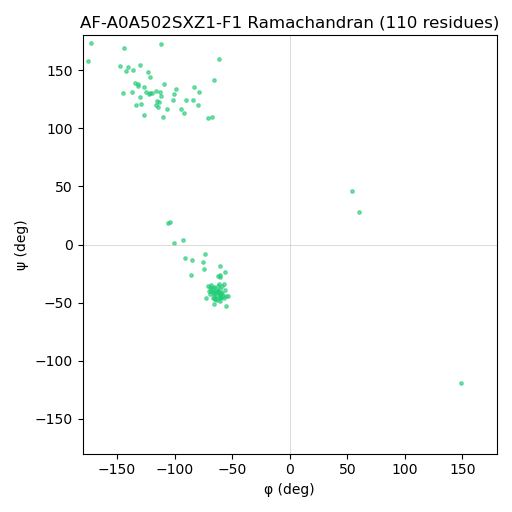108 PHE A O 1
ATOM 794 N N . GLY A 1 109 ? 19.469 -4.420 -6.519 1.00 50.28 109 GLY A N 1
ATOM 795 C CA . GLY A 1 109 ? 19.396 -4.953 -7.885 1.00 50.28 109 GLY A CA 1
ATOM 796 C C . GLY A 1 109 ? 20.522 -4.484 -8.822 1.00 50.28 109 GLY A C 1
ATOM 797 O O . GLY A 1 109 ? 20.626 -4.991 -9.935 1.00 50.28 109 GLY A O 1
ATOM 798 N N . ARG A 1 110 ? 21.367 -3.523 -8.408 1.00 44.78 110 ARG A N 1
ATOM 799 C CA . ARG A 1 110 ? 22.510 -3.027 -9.207 1.00 44.78 110 ARG A CA 1
ATOM 800 C C . ARG A 1 110 ? 23.792 -3.850 -9.064 1.00 44.78 110 ARG A C 1
ATOM 802 O O . ARG A 1 110 ? 24.720 -3.623 -9.832 1.00 44.78 110 ARG A O 1
ATOM 809 N N . THR A 1 111 ? 23.885 -4.743 -8.081 1.00 36.53 111 THR A N 1
ATOM 810 C CA . THR A 1 111 ? 25.141 -5.435 -7.729 1.00 36.53 111 THR A CA 1
ATOM 811 C C . THR A 1 111 ? 25.223 -6.889 -8.204 1.00 36.53 111 THR A C 1
ATOM 813 O O . THR A 1 111 ? 26.028 -7.641 -7.661 1.00 36.53 111 THR A O 1
ATOM 816 N N . ALA A 1 112 ? 24.413 -7.301 -9.184 1.00 38.69 112 ALA A N 1
ATOM 817 C CA . ALA A 1 112 ? 24.439 -8.653 -9.750 1.00 38.69 112 ALA A CA 1
ATOM 818 C C . ALA A 1 112 ? 24.694 -8.629 -11.260 1.00 38.69 112 ALA A C 1
ATOM 820 O O . ALA A 1 112 ? 24.053 -7.798 -11.944 1.00 38.69 112 ALA A O 1
#

Mean predicted aligned error: 5.01 Å

Nearest PDB structures (foldseek):
  8q2c-assembly1_B  TM=8.084E-01  e=1.850E+00  Escherichia coli
  9jp5-assembly1_F  TM=5.240E-01  e=1.963E+00  Rhodococcus jostii RHA1
  9jp5-assembly2_H  TM=4.397E-01  e=1.549E+00  Rhodococcus jostii RHA1
  3rob-assembly2_D  TM=6.006E-01  e=5.708E+00  Planctopirus limnophila DSM 3776
  8jyz-assembly1_A  TM=3.074E-01  e=7.679E+00  Neurospora crassa